Protein AF-A0A8S9BEM8-F1 (afdb_monomer_lite)

Structure (mmCIF, N/CA/C/O backbone):
data_AF-A0A8S9BEM8-F1
#
_entry.id   AF-A0A8S9BEM8-F1
#
loop_
_atom_site.group_PDB
_atom_site.id
_atom_site.type_symbol
_atom_site.label_atom_id
_atom_site.label_alt_id
_atom_site.label_comp_id
_atom_site.label_asym_id
_atom_site.label_entity_id
_atom_site.label_seq_id
_atom_site.pdbx_PDB_ins_code
_atom_site.Cartn_x
_atom_site.Cartn_y
_atom_site.Cartn_z
_atom_site.occupancy
_atom_site.B_iso_or_equiv
_atom_site.auth_seq_id
_atom_site.auth_comp_id
_atom_site.auth_asym_id
_atom_site.auth_atom_id
_atom_site.pdbx_PDB_model_num
ATOM 1 N N . MET A 1 1 ? -24.543 -3.823 23.053 1.00 35.41 1 MET A N 1
ATOM 2 C CA . MET A 1 1 ? -23.151 -3.655 22.584 1.00 35.41 1 MET A CA 1
ATOM 3 C C . MET A 1 1 ? -23.209 -3.111 21.162 1.00 35.41 1 MET A C 1
ATOM 5 O O . MET A 1 1 ? -23.702 -3.811 20.289 1.00 35.41 1 MET A O 1
ATOM 9 N N . ASN A 1 2 ? -22.839 -1.845 20.945 1.00 39.66 2 ASN A N 1
ATOM 10 C CA . ASN A 1 2 ? -22.932 -1.198 19.630 1.00 39.66 2 ASN A CA 1
ATOM 11 C C . ASN A 1 2 ? -21.765 -1.648 18.739 1.00 39.66 2 ASN A C 1
ATOM 13 O O . ASN A 1 2 ? -20.636 -1.214 18.929 1.00 39.66 2 ASN A O 1
ATOM 17 N N . LEU A 1 3 ? -22.045 -2.516 17.767 1.00 52.31 3 LEU A N 1
ATOM 18 C CA . LEU A 1 3 ? -21.058 -3.126 16.865 1.00 52.31 3 LEU A CA 1
ATOM 19 C C . LEU A 1 3 ? -20.556 -2.192 15.737 1.00 52.31 3 LEU A C 1
ATOM 21 O O . LEU A 1 3 ? -19.887 -2.652 14.814 1.00 52.31 3 LEU A O 1
ATOM 25 N N . THR A 1 4 ? -20.908 -0.902 15.745 1.00 45.72 4 THR A N 1
ATOM 26 C CA . THR A 1 4 ? -20.829 -0.063 14.532 1.00 45.72 4 THR A CA 1
ATOM 27 C C . THR A 1 4 ? -20.281 1.348 14.712 1.00 45.72 4 THR A C 1
ATOM 29 O O . THR A 1 4 ? -20.264 2.089 13.730 1.00 45.72 4 THR A O 1
ATOM 32 N N . GLN A 1 5 ? -19.735 1.727 15.871 1.00 51.41 5 GLN A N 1
ATOM 33 C CA . GLN A 1 5 ? -18.895 2.932 15.928 1.00 51.41 5 GLN A CA 1
ATOM 34 C C . GLN A 1 5 ? -17.513 2.626 15.336 1.00 51.41 5 GLN A C 1
ATOM 36 O O . GLN A 1 5 ? -16.501 2.539 16.023 1.00 51.41 5 GLN A O 1
ATOM 41 N N . LYS A 1 6 ? -17.483 2.421 14.015 1.00 60.91 6 LYS A N 1
ATOM 42 C CA . LYS A 1 6 ? -16.264 2.496 13.215 1.00 60.91 6 LYS A CA 1
ATOM 43 C C . LYS A 1 6 ? -15.760 3.922 13.410 1.00 60.91 6 LYS A C 1
ATOM 45 O O . LYS A 1 6 ? -16.421 4.846 12.939 1.00 60.91 6 LYS A O 1
ATOM 50 N N . SER A 1 7 ? -14.667 4.116 14.153 1.00 76.31 7 SER A N 1
ATOM 51 C CA . SER A 1 7 ? -14.101 5.459 14.257 1.00 76.31 7 SER A CA 1
ATOM 52 C C . SER A 1 7 ? -13.828 5.957 12.830 1.00 76.31 7 SER A C 1
ATOM 54 O O . SER A 1 7 ? -13.358 5.171 11.995 1.00 76.31 7 SER A O 1
ATOM 56 N N . PRO A 1 8 ? -14.182 7.209 12.499 1.00 85.12 8 PRO A N 1
ATOM 57 C CA . PRO A 1 8 ? -13.968 7.748 11.157 1.00 85.12 8 PRO A CA 1
ATOM 58 C C . PRO A 1 8 ? -12.495 7.631 10.740 1.00 85.12 8 PRO A C 1
ATOM 60 O O . PRO A 1 8 ? -12.207 7.315 9.591 1.00 85.12 8 PRO A O 1
ATOM 63 N N . GLU A 1 9 ? -11.579 7.747 11.704 1.00 87.44 9 GLU A N 1
ATOM 64 C CA . GLU A 1 9 ? -10.143 7.491 11.555 1.00 87.44 9 GLU A CA 1
ATOM 65 C C . GLU A 1 9 ? -9.845 6.076 11.049 1.00 87.44 9 GLU A C 1
ATOM 67 O O . GLU A 1 9 ? -9.129 5.909 10.068 1.00 87.44 9 GLU A O 1
ATOM 72 N N . ARG A 1 10 ? -10.452 5.040 11.646 1.00 91.12 10 ARG A N 1
ATOM 73 C CA . ARG A 1 10 ? -10.252 3.652 11.208 1.00 91.12 10 ARG A CA 1
ATOM 74 C C . ARG A 1 10 ? -10.773 3.436 9.790 1.00 91.12 10 ARG A C 1
ATOM 76 O O . ARG A 1 10 ? -10.164 2.700 9.020 1.00 91.12 10 ARG A O 1
ATOM 83 N N . ALA A 1 11 ? -11.916 4.031 9.450 1.00 91.88 11 ALA A N 1
ATOM 84 C CA . ALA A 1 11 ? -12.475 3.932 8.104 1.00 91.88 11 ALA A CA 1
ATOM 85 C C . ALA A 1 11 ? -11.567 4.618 7.070 1.00 91.88 11 ALA A C 1
ATOM 87 O O . ALA A 1 11 ? -11.281 4.030 6.028 1.00 91.88 11 ALA A O 1
ATOM 88 N N . PHE A 1 12 ? -11.063 5.809 7.395 1.00 94.06 12 PHE A N 1
ATOM 89 C CA . PHE A 1 12 ? -10.121 6.552 6.564 1.00 94.06 12 PHE A CA 1
ATOM 90 C C . PHE A 1 12 ? -8.793 5.805 6.387 1.00 94.06 12 PHE A C 1
ATOM 92 O O . PHE A 1 12 ? -8.347 5.603 5.259 1.00 94.06 12 PHE A O 1
ATOM 99 N N . ALA A 1 13 ? -8.195 5.317 7.476 1.00 95.06 13 ALA A N 1
ATOM 100 C CA . ALA A 1 13 ? -6.959 4.544 7.433 1.00 95.06 13 ALA A CA 1
ATOM 101 C C . ALA A 1 13 ? -7.134 3.241 6.632 1.00 95.06 13 ALA A C 1
ATOM 103 O O . ALA A 1 13 ? -6.263 2.871 5.848 1.00 95.06 13 ALA A O 1
ATOM 104 N N . LEU A 1 14 ? -8.290 2.574 6.737 1.00 96.50 14 LEU A N 1
ATOM 105 C CA . LEU A 1 14 ? -8.585 1.388 5.930 1.00 96.50 14 LEU A CA 1
ATOM 106 C C . LEU A 1 14 ? -8.702 1.726 4.439 1.00 96.50 14 LEU A C 1
ATOM 108 O O . LEU A 1 14 ? -8.157 1.008 3.604 1.00 96.50 14 LEU A O 1
ATOM 112 N N . GLN A 1 15 ? -9.381 2.822 4.098 1.00 97.56 15 GLN A N 1
ATOM 113 C CA . GLN A 1 15 ? -9.480 3.290 2.716 1.00 97.56 15 GLN A CA 1
ATOM 114 C C . GLN A 1 15 ? -8.098 3.631 2.147 1.00 97.56 15 GLN A C 1
ATOM 116 O O . GLN A 1 15 ? -7.760 3.198 1.045 1.00 97.56 15 GLN A O 1
ATOM 121 N N . LYS A 1 16 ? -7.282 4.358 2.918 1.00 97.81 16 LYS A N 1
ATOM 122 C CA . LYS A 1 16 ? -5.898 4.680 2.564 1.00 97.81 16 LYS A CA 1
ATOM 123 C C . LYS A 1 16 ? -5.071 3.413 2.347 1.00 97.81 16 LYS A C 1
ATOM 125 O O . LYS A 1 16 ? -4.366 3.320 1.349 1.00 97.81 16 LYS A O 1
ATOM 130 N N . TYR A 1 17 ? -5.196 2.420 3.229 1.00 98.31 17 TYR A N 1
ATOM 131 C CA . TYR A 1 17 ? -4.506 1.138 3.094 1.00 98.31 17 TYR A CA 1
ATO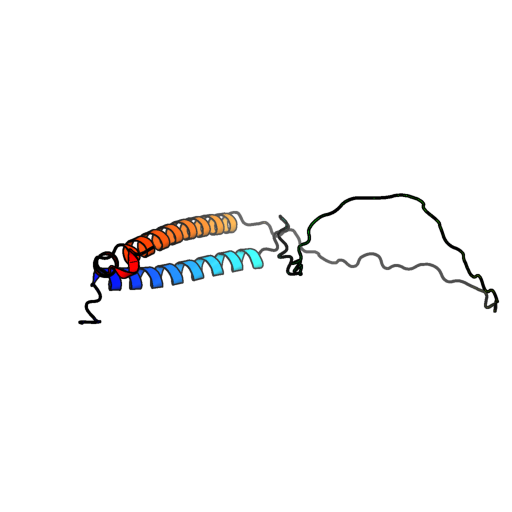M 132 C C . TYR A 1 17 ? -4.865 0.424 1.786 1.00 98.31 17 TYR A C 1
ATOM 134 O O . TYR A 1 17 ? -3.964 0.006 1.064 1.00 98.31 17 TYR A O 1
ATOM 142 N N . LEU A 1 18 ? -6.155 0.321 1.448 1.00 98.44 18 LEU A N 1
ATOM 143 C CA . LEU A 1 18 ? -6.594 -0.335 0.211 1.00 98.44 18 LEU A CA 1
ATOM 144 C C . LEU A 1 18 ? -6.043 0.366 -1.038 1.00 98.44 18 LEU A C 1
ATOM 146 O O . LEU A 1 18 ? -5.616 -0.302 -1.980 1.00 98.44 18 LEU A O 1
ATOM 150 N N . LEU A 1 19 ? -6.005 1.701 -1.030 1.00 98.56 19 LEU A N 1
ATOM 151 C CA . LEU A 1 19 ? -5.430 2.484 -2.123 1.00 98.56 19 LEU A CA 1
ATOM 152 C C . LEU A 1 19 ? -3.921 2.246 -2.260 1.00 98.56 19 LEU A C 1
ATOM 154 O O . LEU A 1 19 ? -3.441 1.949 -3.352 1.00 98.56 19 LEU A O 1
ATOM 158 N N . LEU A 1 20 ? -3.183 2.330 -1.150 1.00 98.56 20 LEU A N 1
ATOM 159 C CA . LEU A 1 20 ? -1.739 2.089 -1.135 1.00 98.56 20 LEU A CA 1
ATOM 160 C C . LEU A 1 20 ? -1.395 0.661 -1.570 1.00 98.56 20 LEU A C 1
ATOM 162 O O . LEU A 1 20 ? -0.423 0.458 -2.289 1.00 98.56 20 LEU A O 1
ATOM 166 N N . HIS A 1 21 ? -2.201 -0.326 -1.174 1.00 98.19 21 HIS A N 1
ATOM 167 C CA . HIS A 1 21 ? -2.012 -1.714 -1.585 1.00 98.19 21 HIS A CA 1
ATOM 168 C C . HIS A 1 21 ? -2.205 -1.883 -3.099 1.00 98.19 21 HIS A C 1
ATOM 170 O O . HIS A 1 21 ? -1.365 -2.485 -3.761 1.00 98.19 21 HIS A O 1
ATOM 176 N N . SER A 1 22 ? -3.235 -1.252 -3.675 1.00 98.31 22 SER A N 1
ATOM 177 C CA . SER A 1 22 ? -3.414 -1.226 -5.132 1.00 98.31 22 SER A CA 1
ATOM 178 C C . SER A 1 22 ? -2.245 -0.548 -5.856 1.00 98.31 22 SER A C 1
ATOM 180 O O . SER A 1 22 ? -1.865 -0.989 -6.941 1.00 98.31 22 SER A O 1
ATOM 182 N N . GLN A 1 23 ? -1.684 0.525 -5.290 1.00 98.00 23 GLN A N 1
ATOM 183 C CA . GLN A 1 23 ? -0.523 1.210 -5.862 1.00 98.00 23 GLN A CA 1
ATOM 184 C C . GLN A 1 23 ? 0.732 0.330 -5.807 1.00 98.00 23 GLN A C 1
ATOM 186 O O . GLN A 1 23 ? 1.463 0.241 -6.793 1.00 98.00 23 GLN A O 1
ATOM 191 N N . HIS A 1 24 ? 0.957 -0.344 -4.678 1.00 98.31 24 HIS A N 1
ATOM 192 C CA . HIS A 1 24 ? 2.041 -1.307 -4.511 1.00 98.31 24 HIS A CA 1
ATOM 193 C C . HIS A 1 24 ? 1.968 -2.410 -5.574 1.00 98.31 24 HIS A C 1
ATOM 195 O O . HIS A 1 24 ? 2.960 -2.683 -6.246 1.00 98.31 24 HIS A O 1
ATOM 201 N N . ASP A 1 25 ? 0.789 -3.000 -5.784 1.00 98.12 25 ASP A N 1
ATOM 202 C CA . ASP A 1 25 ? 0.598 -4.068 -6.769 1.00 98.12 25 ASP A CA 1
ATOM 203 C C . ASP A 1 25 ? 0.853 -3.597 -8.204 1.00 98.12 25 ASP A C 1
ATOM 205 O O . ASP A 1 25 ? 1.445 -4.328 -9.003 1.00 98.12 25 ASP A O 1
ATOM 209 N N . ALA A 1 26 ? 0.447 -2.367 -8.535 1.00 97.62 26 ALA A N 1
ATOM 210 C CA . ALA A 1 26 ? 0.712 -1.774 -9.841 1.00 97.62 26 ALA A CA 1
ATOM 211 C C . ALA A 1 26 ? 2.220 -1.586 -10.088 1.00 97.62 26 ALA A C 1
ATOM 213 O O . ALA A 1 26 ? 2.716 -2.022 -11.128 1.00 97.62 26 ALA A O 1
ATOM 214 N N . LEU A 1 27 ? 2.949 -1.014 -9.121 1.00 97.31 27 LEU A N 1
ATOM 215 C CA . LEU A 1 27 ? 4.406 -0.832 -9.195 1.00 97.31 27 LEU A CA 1
ATOM 216 C C . LEU A 1 27 ? 5.136 -2.178 -9.277 1.00 97.31 27 LEU A C 1
ATOM 218 O O . LEU A 1 27 ? 5.992 -2.375 -10.135 1.00 97.31 27 LEU A O 1
ATOM 222 N N . GLN A 1 28 ? 4.746 -3.148 -8.448 1.00 96.38 28 GLN A N 1
ATOM 223 C CA . GLN A 1 28 ? 5.342 -4.481 -8.461 1.00 96.38 28 GLN A CA 1
ATOM 224 C C . GLN A 1 28 ? 5.121 -5.185 -9.805 1.00 96.38 28 GLN A C 1
ATOM 226 O O . GLN A 1 28 ? 6.029 -5.827 -10.338 1.00 96.38 28 GLN A O 1
ATOM 231 N N . LYS A 1 29 ? 3.918 -5.066 -10.379 1.00 96.12 29 LYS A N 1
ATOM 232 C CA . LYS A 1 29 ? 3.608 -5.612 -11.703 1.00 96.12 29 LYS A CA 1
ATOM 233 C C . LYS A 1 29 ? 4.440 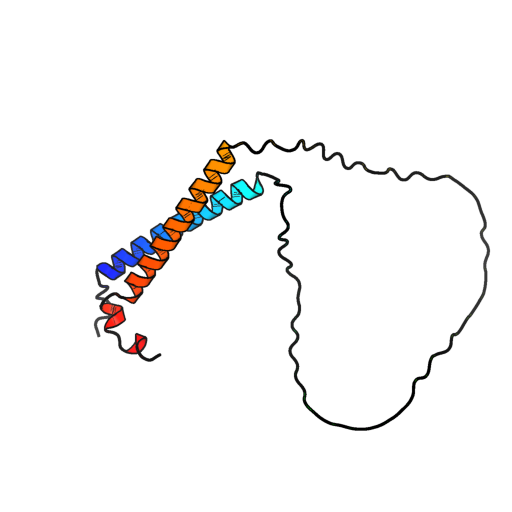-4.937 -12.792 1.00 96.12 29 LYS A C 1
ATOM 235 O O . LYS A 1 29 ? 4.886 -5.635 -13.700 1.00 96.12 29 LYS A O 1
ATOM 240 N N . HIS A 1 30 ? 4.648 -3.625 -12.703 1.00 94.25 30 HIS A N 1
ATOM 241 C CA . HIS A 1 30 ? 5.452 -2.886 -13.669 1.00 94.25 30 HIS A CA 1
ATOM 242 C C . HIS A 1 30 ? 6.925 -3.308 -13.628 1.00 94.25 30 HIS A C 1
ATOM 244 O O . HIS A 1 30 ? 7.466 -3.715 -14.653 1.00 94.25 30 HIS A O 1
ATOM 250 N N . LEU A 1 31 ? 7.527 -3.364 -12.438 1.00 94.12 31 LEU A N 1
ATOM 251 C CA . LEU A 1 31 ? 8.903 -3.837 -12.254 1.00 94.12 31 LEU A CA 1
ATOM 252 C C . LEU A 1 31 ? 9.092 -5.278 -12.755 1.00 94.12 31 LEU A C 1
ATOM 254 O O . LEU A 1 31 ? 10.046 -5.575 -13.473 1.00 94.12 31 LEU A O 1
ATOM 258 N N . ASN A 1 32 ? 8.145 -6.173 -12.455 1.00 92.50 32 ASN A N 1
ATOM 259 C CA . ASN A 1 32 ? 8.168 -7.546 -12.970 1.00 92.50 32 ASN A CA 1
ATOM 260 C C . ASN A 1 32 ? 8.037 -7.594 -14.503 1.00 92.50 32 ASN A C 1
ATOM 262 O O . ASN A 1 32 ? 8.626 -8.460 -15.153 1.00 92.50 32 ASN A O 1
ATOM 266 N N . HIS A 1 33 ? 7.258 -6.686 -15.096 1.00 90.56 33 HIS A N 1
ATOM 267 C CA . HIS A 1 33 ? 7.118 -6.589 -16.544 1.00 90.56 33 HIS A CA 1
ATOM 268 C C . HIS A 1 33 ? 8.434 -6.160 -17.196 1.00 90.56 33 HIS A C 1
ATOM 270 O O . HIS A 1 33 ? 8.906 -6.859 -18.086 1.00 90.56 33 HIS A O 1
ATOM 276 N N . ILE A 1 34 ? 9.070 -5.096 -16.701 1.00 85.75 34 ILE A N 1
ATOM 277 C CA . ILE A 1 34 ? 10.368 -4.633 -17.210 1.00 85.75 34 ILE A CA 1
ATOM 278 C C . ILE A 1 34 ? 11.439 -5.725 -17.034 1.00 85.75 34 ILE A C 1
ATOM 280 O O . ILE A 1 34 ? 12.198 -6.024 -17.954 1.00 85.75 34 ILE A O 1
ATOM 284 N N . SER A 1 35 ? 11.452 -6.408 -15.885 1.00 82.44 35 SER A N 1
ATOM 285 C CA . SER A 1 35 ? 12.400 -7.498 -15.615 1.00 82.44 35 SER A CA 1
ATOM 286 C C . SER A 1 35 ? 12.207 -8.724 -16.521 1.00 82.44 35 SER A C 1
ATOM 288 O O . SER A 1 35 ? 13.165 -9.451 -16.771 1.00 82.44 35 SER A O 1
ATOM 290 N N . THR A 1 36 ? 10.993 -8.968 -17.029 1.00 78.88 36 THR A N 1
ATOM 291 C CA . THR A 1 36 ? 10.711 -10.094 -17.940 1.00 78.88 36 THR A CA 1
ATOM 292 C C . THR A 1 36 ? 10.887 -9.740 -19.415 1.00 78.88 36 THR A C 1
ATOM 294 O O . THR A 1 36 ? 11.172 -10.633 -20.216 1.00 78.88 36 THR A O 1
ATOM 297 N N . THR A 1 37 ? 10.732 -8.469 -19.795 1.00 73.75 37 THR A N 1
ATOM 298 C CA . THR A 1 37 ? 10.926 -8.000 -21.176 1.00 73.75 37 THR A CA 1
ATOM 299 C C . THR A 1 37 ? 12.390 -7.755 -21.517 1.00 73.75 37 THR A C 1
ATOM 301 O O . THR A 1 37 ? 12.767 -7.902 -22.681 1.00 73.75 37 THR A O 1
ATOM 304 N N . ILE A 1 38 ? 13.232 -7.456 -20.526 1.00 67.56 38 ILE A N 1
ATOM 305 C CA . ILE A 1 38 ? 14.682 -7.386 -20.695 1.00 67.56 38 ILE A CA 1
ATOM 306 C C . ILE A 1 38 ? 15.260 -8.765 -20.347 1.00 67.56 38 ILE A C 1
ATOM 308 O O . ILE A 1 38 ? 15.276 -9.140 -19.176 1.00 67.56 38 ILE A O 1
ATOM 312 N N . PRO A 1 39 ? 15.755 -9.560 -21.317 1.00 56.06 39 PRO A N 1
ATOM 313 C CA . PRO A 1 39 ? 16.511 -10.768 -21.017 1.00 56.06 39 PRO A CA 1
ATOM 314 C C . PRO A 1 39 ? 17.890 -10.363 -20.484 1.00 56.06 39 PRO A C 1
ATOM 316 O O . PRO A 1 39 ? 18.902 -10.468 -21.178 1.00 56.06 39 PRO A O 1
ATOM 319 N N . THR A 1 40 ? 17.945 -9.866 -19.253 1.00 52.53 40 THR A N 1
ATOM 320 C CA . THR A 1 40 ? 19.200 -9.525 -18.600 1.00 52.53 40 THR A CA 1
ATOM 321 C C . THR A 1 40 ? 19.879 -10.831 -18.217 1.00 52.53 40 THR A C 1
ATOM 323 O O . THR A 1 40 ? 19.496 -11.519 -17.272 1.00 52.53 40 THR A O 1
ATOM 326 N N . ALA A 1 41 ? 20.905 -11.203 -18.978 1.00 52.88 41 ALA A N 1
ATOM 327 C CA . ALA A 1 41 ? 21.869 -12.217 -18.585 1.00 52.88 41 ALA A CA 1
ATOM 328 C C . ALA A 1 41 ? 22.755 -11.674 -17.450 1.00 52.88 41 ALA A C 1
ATOM 330 O O . ALA A 1 41 ? 23.960 -11.539 -17.620 1.00 52.88 41 ALA A O 1
ATOM 331 N N . VAL A 1 42 ? 22.166 -11.333 -16.302 1.00 58.06 42 VAL A N 1
ATOM 332 C CA . VAL A 1 42 ? 22.894 -11.091 -15.054 1.00 58.06 42 VAL A CA 1
ATOM 333 C C . VAL A 1 42 ? 22.108 -11.693 -13.887 1.00 58.06 42 VAL A C 1
ATOM 335 O O . VAL A 1 42 ? 20.986 -11.305 -13.588 1.00 58.06 42 VAL A O 1
ATOM 338 N N . SER A 1 43 ? 22.758 -12.662 -13.242 1.00 45.81 43 SER A N 1
ATOM 339 C CA . SER A 1 43 ? 22.560 -13.084 -11.851 1.00 45.81 43 SER A CA 1
ATOM 340 C C . SER A 1 43 ? 21.319 -13.917 -11.495 1.00 45.81 43 SER A C 1
ATOM 342 O O . SER A 1 43 ? 20.294 -13.441 -11.023 1.00 45.81 43 SER A O 1
ATOM 344 N N . ASN A 1 44 ? 21.510 -15.231 -11.632 1.00 51.94 44 ASN A N 1
ATOM 345 C CA . ASN A 1 44 ? 21.094 -16.312 -10.735 1.00 51.94 44 ASN A CA 1
ATOM 346 C C . ASN A 1 44 ? 20.174 -15.945 -9.548 1.00 51.94 44 ASN A C 1
ATOM 348 O O . ASN A 1 44 ? 20.642 -15.689 -8.442 1.00 51.94 44 ASN A O 1
ATOM 352 N N . SER A 1 45 ? 18.869 -16.141 -9.711 1.00 53.06 45 SER A N 1
ATOM 353 C CA . SER A 1 45 ? 18.050 -16.737 -8.648 1.00 53.06 45 SER A CA 1
ATOM 354 C C . SER A 1 45 ? 16.978 -17.626 -9.281 1.00 53.06 45 SER A C 1
ATOM 356 O O . SER A 1 45 ? 15.908 -17.192 -9.690 1.00 53.06 45 SER A O 1
ATOM 358 N N . SER A 1 46 ? 17.307 -18.910 -9.439 1.00 48.41 46 SER A N 1
ATOM 359 C CA . SER A 1 46 ? 16.287 -19.922 -9.727 1.00 48.41 46 SER A CA 1
ATOM 360 C C . SER A 1 46 ? 15.404 -20.094 -8.488 1.00 48.41 46 SER A C 1
ATOM 362 O O . SER A 1 46 ? 15.955 -20.263 -7.399 1.00 48.41 46 SER A O 1
ATOM 364 N N . PRO A 1 47 ? 14.066 -20.114 -8.608 1.00 52.06 47 PRO A N 1
ATOM 365 C CA . PRO A 1 47 ? 13.218 -20.592 -7.533 1.00 52.06 47 PRO A CA 1
ATOM 366 C C . PRO A 1 47 ? 13.261 -22.120 -7.578 1.00 52.06 47 PRO A C 1
ATOM 368 O O . PRO A 1 47 ? 12.497 -22.750 -8.311 1.00 52.06 47 PRO A O 1
ATOM 371 N N . ASP A 1 48 ? 14.187 -22.726 -6.835 1.00 43.31 48 ASP A N 1
ATOM 372 C CA . ASP A 1 48 ? 14.184 -24.175 -6.666 1.00 43.31 48 ASP A CA 1
ATOM 373 C C . ASP A 1 48 ? 12.943 -24.577 -5.856 1.00 43.31 48 ASP A C 1
ATOM 375 O O . ASP A 1 48 ? 12.796 -24.284 -4.668 1.00 43.31 48 ASP A O 1
ATOM 379 N N . ARG A 1 49 ? 11.988 -25.184 -6.559 1.00 55.78 49 ARG A N 1
ATOM 380 C CA . ARG A 1 49 ? 10.718 -25.688 -6.039 1.00 55.78 49 ARG A CA 1
ATOM 381 C C . ARG A 1 49 ? 10.768 -27.208 -5.911 1.00 55.78 49 ARG A C 1
ATOM 383 O O . ARG A 1 49 ? 9.857 -27.863 -6.397 1.00 55.78 49 ARG A O 1
ATOM 390 N N . HIS A 1 50 ? 11.756 -27.812 -5.250 1.00 45.97 50 HIS A N 1
ATOM 391 C CA . HIS A 1 50 ? 11.698 -29.257 -4.992 1.00 45.97 50 HIS A CA 1
ATOM 392 C C . HIS A 1 50 ? 12.188 -29.687 -3.596 1.00 45.97 50 HIS A C 1
ATOM 394 O O . HIS A 1 50 ? 13.363 -29.876 -3.339 1.00 45.97 50 HIS A O 1
ATOM 400 N N . ARG A 1 51 ? 11.192 -29.932 -2.728 1.00 50.28 51 ARG A N 1
ATOM 401 C CA . ARG A 1 51 ? 11.032 -31.087 -1.818 1.00 50.28 51 ARG A CA 1
ATOM 402 C C . ARG A 1 51 ? 12.224 -31.540 -0.959 1.00 50.28 51 ARG A C 1
ATOM 404 O O . ARG A 1 51 ? 12.963 -32.409 -1.396 1.00 50.28 51 ARG A O 1
ATOM 411 N N . HIS A 1 52 ? 12.165 -31.242 0.344 1.00 49.75 52 HIS A N 1
ATOM 412 C CA . HIS A 1 52 ? 12.527 -32.213 1.392 1.00 49.75 52 HIS A CA 1
ATOM 413 C C . HIS A 1 52 ? 11.631 -32.035 2.636 1.00 49.75 52 HIS A C 1
ATOM 415 O O . HIS A 1 52 ? 11.740 -31.015 3.313 1.00 49.75 52 HIS A O 1
ATOM 421 N N . PRO A 1 53 ? 10.746 -32.993 2.971 1.00 52.00 53 PRO A N 1
ATOM 422 C CA . PRO A 1 53 ? 10.219 -33.146 4.315 1.00 52.00 53 PRO A CA 1
ATOM 423 C C . PRO A 1 53 ? 11.064 -34.204 5.031 1.00 52.00 53 PRO A C 1
ATOM 425 O O . PRO A 1 53 ? 10.958 -35.388 4.723 1.00 52.00 53 PRO A O 1
ATOM 428 N N . SER A 1 54 ? 11.886 -33.795 5.991 1.00 44.50 54 SER A N 1
ATOM 429 C CA . SER A 1 54 ? 12.557 -34.746 6.881 1.00 44.50 54 SER A CA 1
ATOM 430 C C . SER A 1 54 ? 12.207 -34.403 8.319 1.00 44.50 54 SER A C 1
ATOM 432 O O . SER A 1 54 ? 12.909 -33.661 8.997 1.00 44.50 54 SER A O 1
ATOM 434 N N . LEU A 1 55 ? 11.073 -34.946 8.759 1.00 52.94 55 LEU A N 1
ATOM 435 C CA . LEU A 1 55 ? 10.823 -35.242 10.162 1.00 52.94 55 LEU A CA 1
ATOM 436 C C . LEU A 1 55 ? 11.373 -36.645 10.424 1.00 52.94 55 LEU A C 1
ATOM 438 O O . LEU A 1 55 ? 10.952 -37.573 9.734 1.00 52.94 55 LEU A O 1
ATOM 442 N N . SER A 1 56 ? 12.253 -36.807 11.412 1.00 41.69 56 SER A N 1
ATOM 443 C CA . SER A 1 56 ? 12.164 -37.873 12.429 1.00 41.69 56 SER A CA 1
ATOM 444 C C . SER A 1 56 ? 13.351 -37.842 13.392 1.00 41.69 56 SER A C 1
ATOM 446 O O . SER A 1 56 ? 14.499 -37.648 13.003 1.00 41.69 56 SER A O 1
ATOM 448 N N . SER A 1 57 ? 13.011 -38.039 14.659 1.00 43.50 57 SER A N 1
ATOM 449 C CA . SER A 1 57 ? 13.849 -38.042 15.856 1.00 43.50 57 SER A CA 1
ATOM 450 C C . SER A 1 57 ? 14.236 -39.471 16.265 1.00 43.50 57 SER A C 1
ATOM 452 O O . SER A 1 57 ? 13.414 -40.361 16.083 1.00 43.50 57 SER A O 1
ATOM 454 N N . SER A 1 58 ? 15.391 -39.655 16.922 1.00 42.88 58 SER A N 1
ATOM 455 C CA . SER A 1 58 ? 15.663 -40.630 18.019 1.00 42.88 58 SER A CA 1
ATOM 456 C C . SER A 1 58 ? 17.172 -40.597 18.341 1.00 42.88 58 SER A C 1
ATOM 458 O O . SER A 1 58 ? 17.974 -40.720 17.425 1.00 42.88 58 SER A O 1
ATOM 460 N N . ALA A 1 59 ? 17.646 -40.208 19.529 1.00 40.88 59 ALA A N 1
ATOM 461 C CA . ALA A 1 59 ? 17.607 -40.891 20.833 1.00 40.88 59 ALA A CA 1
ATOM 462 C C . ALA A 1 59 ? 18.540 -42.124 20.930 1.00 40.88 59 ALA A C 1
ATOM 464 O O . ALA A 1 59 ? 18.160 -43.200 20.498 1.00 40.88 59 ALA A O 1
ATOM 465 N N . GLY A 1 60 ? 19.711 -41.918 21.556 1.00 39.16 60 GLY A N 1
ATOM 466 C CA . GLY A 1 60 ? 20.319 -42.775 22.589 1.00 39.16 60 GLY A CA 1
ATOM 467 C C . GLY A 1 60 ? 20.929 -44.147 22.248 1.00 39.16 60 GLY A C 1
ATOM 468 O O . GLY A 1 60 ? 20.296 -44.988 21.625 1.00 39.16 60 GLY A O 1
ATOM 469 N N . SER A 1 61 ? 22.078 -44.386 22.892 1.00 42.09 61 SER A N 1
ATOM 470 C CA . SER A 1 61 ? 22.572 -45.660 23.445 1.00 42.09 61 SER A CA 1
ATOM 471 C C . SER A 1 61 ? 23.757 -46.341 22.750 1.00 42.09 61 SER A C 1
ATOM 473 O O . SER A 1 61 ? 23.838 -46.443 21.530 1.00 42.09 61 SER A O 1
ATOM 475 N N . ASP A 1 62 ? 24.651 -46.778 23.633 1.00 43.75 62 ASP A N 1
ATOM 476 C CA . ASP A 1 62 ? 26.016 -47.273 23.501 1.00 43.75 62 ASP A CA 1
ATOM 477 C C . ASP A 1 62 ? 26.186 -48.704 22.934 1.00 43.75 62 ASP A C 1
ATOM 479 O O . ASP A 1 62 ? 25.230 -49.470 22.822 1.00 43.75 62 ASP A O 1
ATOM 483 N N . ASP A 1 63 ? 27.469 -49.024 22.705 1.00 40.81 63 ASP A N 1
ATOM 484 C CA . ASP A 1 63 ? 28.152 -50.333 22.721 1.00 40.81 63 ASP A CA 1
ATOM 485 C C . ASP A 1 63 ? 28.322 -51.215 21.451 1.00 40.81 63 ASP A C 1
ATOM 487 O O . ASP A 1 63 ? 27.395 -51.546 20.718 1.00 40.81 63 ASP A O 1
ATOM 491 N N . ASP A 1 64 ? 29.586 -51.657 21.324 1.00 38.84 64 ASP A N 1
ATOM 492 C CA . ASP A 1 64 ? 30.129 -52.938 20.829 1.00 38.84 64 ASP A CA 1
ATOM 493 C C . ASP A 1 64 ? 30.389 -53.257 19.321 1.00 38.84 64 ASP A C 1
ATOM 495 O O . ASP A 1 64 ? 29.505 -53.499 18.507 1.00 38.84 64 ASP A O 1
ATOM 499 N N . MET A 1 65 ? 31.699 -53.337 19.016 1.00 40.12 65 MET A N 1
ATOM 500 C CA . MET A 1 65 ? 32.474 -54.355 18.265 1.00 40.12 65 MET A CA 1
ATOM 501 C C . MET A 1 65 ? 32.151 -54.807 16.806 1.00 40.12 65 MET A C 1
ATOM 503 O O . MET A 1 65 ? 31.207 -55.528 16.515 1.00 40.12 65 MET A O 1
ATOM 507 N N . CYS A 1 66 ? 33.171 -54.590 15.951 1.00 39.59 66 CYS A N 1
ATOM 508 C CA . CYS A 1 66 ? 33.819 -55.544 15.017 1.00 39.59 66 CYS A CA 1
ATOM 509 C C . CYS A 1 66 ? 33.226 -55.964 13.634 1.00 39.59 66 CYS A C 1
ATOM 511 O O . CYS A 1 66 ? 32.362 -56.824 13.521 1.00 39.59 66 CYS A O 1
ATOM 513 N N . LEU A 1 67 ? 33.991 -55.545 12.601 1.00 42.97 67 LEU A N 1
ATOM 514 C CA . LEU A 1 67 ? 34.437 -56.229 11.356 1.00 42.97 67 LEU A CA 1
ATOM 515 C C . LEU A 1 67 ? 33.743 -55.944 9.992 1.00 42.97 67 LEU A C 1
ATOM 517 O O . LEU A 1 67 ? 32.522 -55.995 9.882 1.00 42.97 67 LEU A O 1
ATOM 521 N N . PRO A 1 68 ? 34.537 -55.722 8.908 1.00 56.41 68 PRO A N 1
ATOM 522 C CA . PRO A 1 68 ? 34.062 -55.527 7.534 1.00 56.41 68 PRO A CA 1
ATOM 523 C C . PRO A 1 68 ? 34.183 -56.809 6.683 1.00 56.41 68 PRO A C 1
ATOM 525 O O . PRO A 1 68 ? 35.131 -57.577 6.844 1.00 56.41 68 PRO A O 1
ATOM 528 N N . SER A 1 69 ? 33.298 -57.023 5.702 1.00 35.84 69 SER A N 1
ATOM 529 C CA . SER A 1 69 ? 33.538 -58.022 4.646 1.00 35.84 69 SER A CA 1
ATOM 530 C C . SER A 1 69 ? 32.825 -57.689 3.330 1.00 35.84 69 SER A C 1
ATOM 532 O O . SER A 1 69 ? 31.668 -57.279 3.305 1.00 35.84 69 SER A O 1
ATOM 534 N N . SER A 1 70 ? 33.572 -57.839 2.237 1.00 48.62 70 SER A N 1
ATOM 535 C CA . SER A 1 70 ? 33.244 -57.559 0.830 1.00 48.62 70 SER A CA 1
ATOM 536 C C . SER A 1 70 ? 32.735 -58.818 0.069 1.00 48.62 70 SER A C 1
ATOM 538 O O . SER A 1 70 ? 32.727 -59.903 0.646 1.00 48.62 70 SER A O 1
ATOM 540 N N . PRO A 1 71 ? 32.290 -58.709 -1.210 1.00 62.62 71 PRO A N 1
ATOM 541 C CA . PRO A 1 71 ? 31.290 -59.587 -1.859 1.00 62.62 71 PRO A CA 1
ATOM 542 C C . PRO A 1 71 ? 31.879 -60.649 -2.822 1.00 62.62 71 PRO A C 1
ATOM 544 O O . PRO A 1 71 ? 33.078 -60.603 -3.109 1.00 62.62 71 PRO A O 1
ATOM 547 N N . PRO A 1 72 ? 31.050 -61.521 -3.456 1.00 47.88 72 PRO A N 1
ATOM 548 C CA . PRO A 1 72 ? 31.430 -62.031 -4.781 1.00 47.88 72 PRO A CA 1
ATOM 549 C C . PRO A 1 72 ? 30.324 -62.159 -5.859 1.00 47.88 72 PRO A C 1
ATOM 551 O O . PRO A 1 72 ? 29.249 -62.721 -5.677 1.00 47.88 72 PRO A O 1
ATOM 554 N N . LYS A 1 73 ? 30.723 -61.647 -7.030 1.00 49.81 73 LYS A N 1
ATOM 555 C CA . LYS A 1 73 ? 30.527 -62.029 -8.445 1.00 49.81 73 LYS A CA 1
ATOM 556 C C . LYS A 1 73 ? 29.796 -63.348 -8.770 1.00 49.81 73 LYS A C 1
ATOM 558 O O . LYS A 1 73 ? 30.225 -64.416 -8.347 1.00 49.81 73 LYS A O 1
ATOM 563 N N . VAL A 1 74 ? 28.891 -63.284 -9.757 1.00 45.91 74 VAL A N 1
ATOM 564 C CA . VAL A 1 74 ? 28.644 -64.391 -10.703 1.00 45.91 74 VAL A CA 1
ATOM 565 C C . VAL A 1 74 ? 28.718 -63.871 -12.139 1.00 45.91 74 VAL A C 1
ATOM 567 O O . VAL A 1 74 ? 27.967 -62.995 -12.557 1.00 45.91 74 VAL A O 1
ATOM 570 N N . ILE A 1 75 ? 29.670 -64.439 -12.872 1.00 47.34 75 ILE A N 1
ATOM 571 C CA . ILE A 1 75 ? 29.916 -64.293 -14.305 1.00 47.34 75 ILE A CA 1
ATOM 572 C C . ILE A 1 75 ? 29.134 -65.405 -15.016 1.00 47.34 75 ILE A C 1
ATOM 574 O O . ILE A 1 75 ? 29.268 -66.569 -14.640 1.00 47.34 75 ILE A O 1
ATOM 578 N N . ARG A 1 76 ? 28.388 -65.090 -16.083 1.00 44.59 76 ARG A N 1
ATOM 579 C CA . ARG A 1 76 ? 28.051 -66.071 -17.131 1.00 44.59 76 ARG A CA 1
ATOM 580 C C . ARG A 1 76 ? 28.217 -65.464 -18.522 1.00 44.59 76 ARG A C 1
ATOM 582 O O . ARG A 1 76 ? 27.538 -64.515 -18.896 1.00 44.59 76 ARG A O 1
ATOM 589 N N . HIS A 1 77 ? 29.152 -66.061 -19.254 1.00 40.75 77 HIS A N 1
ATOM 590 C CA . HIS A 1 77 ? 29.390 -65.922 -20.686 1.00 40.75 77 HIS A CA 1
ATOM 591 C C . HIS A 1 77 ? 28.273 -66.606 -21.498 1.00 40.75 77 HIS A C 1
ATOM 593 O O . HIS A 1 77 ? 27.759 -67.630 -21.061 1.00 40.75 77 HIS A O 1
ATOM 599 N N . HIS A 1 78 ? 27.930 -66.087 -22.684 1.00 44.91 78 HIS A N 1
ATOM 600 C CA . HIS A 1 78 ? 28.253 -66.717 -23.980 1.00 44.91 78 HIS A CA 1
ATOM 601 C C . HIS A 1 78 ? 27.694 -65.913 -25.178 1.00 44.91 78 HIS A C 1
ATOM 603 O O . HIS A 1 78 ? 26.498 -65.806 -25.410 1.00 44.91 78 HIS A O 1
ATOM 609 N N . HIS A 1 79 ? 28.649 -65.355 -25.920 1.00 45.19 79 HIS A N 1
ATOM 610 C CA . HIS A 1 79 ? 28.753 -65.060 -27.352 1.00 45.19 79 HIS A CA 1
ATOM 611 C C . HIS A 1 79 ? 27.593 -65.439 -28.298 1.00 45.19 79 HIS A C 1
ATOM 613 O O . HIS A 1 79 ? 27.294 -66.616 -28.492 1.00 45.19 79 HIS A O 1
ATOM 619 N N . ARG A 1 80 ? 27.145 -64.463 -29.102 1.00 47.72 80 ARG A N 1
ATOM 620 C CA . ARG A 1 80 ? 26.973 -64.697 -30.543 1.00 47.72 80 ARG A CA 1
ATOM 621 C C . ARG A 1 80 ? 27.341 -63.456 -31.354 1.00 47.72 80 ARG A C 1
ATOM 623 O O . ARG A 1 80 ? 26.839 -62.362 -31.127 1.00 47.72 80 ARG A O 1
ATOM 630 N N . SER A 1 81 ? 28.288 -63.683 -32.251 1.00 40.81 81 SER A N 1
ATOM 631 C CA . SER A 1 81 ? 28.958 -62.743 -33.136 1.00 40.81 81 SER A CA 1
ATOM 632 C C . SER A 1 81 ? 28.026 -62.070 -34.144 1.00 40.81 81 SER A C 1
ATOM 634 O O . SER A 1 81 ? 27.125 -62.704 -34.688 1.00 40.81 81 SER A O 1
ATOM 636 N N . GLY A 1 82 ? 28.345 -60.819 -34.465 1.00 43.47 82 GLY A N 1
ATOM 637 C CA . GLY A 1 82 ? 27.880 -60.094 -35.644 1.00 43.47 82 G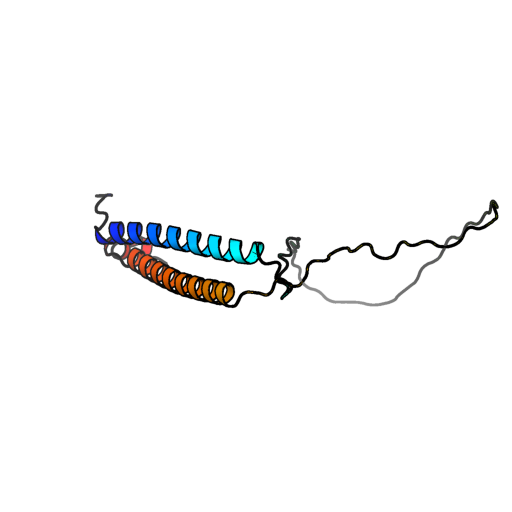LY A CA 1
ATOM 638 C C . GLY A 1 82 ? 28.756 -58.860 -35.834 1.00 43.47 82 GLY A C 1
ATOM 639 O O . GLY A 1 82 ? 28.568 -57.851 -35.165 1.00 43.47 82 GLY A O 1
ATOM 640 N N . SER A 1 83 ? 29.782 -58.984 -36.670 1.00 47.62 83 SER A N 1
ATOM 641 C CA . SER A 1 83 ? 30.868 -58.021 -36.843 1.00 47.62 83 SER A CA 1
ATOM 642 C C . SER A 1 83 ? 30.765 -57.241 -38.166 1.00 47.62 83 SER A C 1
ATOM 644 O O . SER A 1 83 ? 30.846 -57.872 -39.214 1.00 47.62 83 SER A O 1
ATOM 646 N N . ILE A 1 84 ? 30.768 -55.894 -38.044 1.00 54.59 84 ILE A N 1
ATOM 647 C CA . ILE A 1 84 ? 31.523 -54.886 -38.852 1.00 54.59 84 ILE A CA 1
ATOM 648 C C . ILE A 1 84 ? 30.916 -54.524 -40.249 1.00 54.59 84 ILE A C 1
ATOM 650 O O . ILE A 1 84 ? 30.219 -55.375 -40.790 1.00 54.59 84 ILE A O 1
ATOM 654 N N . PRO A 1 85 ? 31.156 -53.351 -40.917 1.00 50.62 85 PRO A N 1
ATOM 655 C CA . PRO A 1 85 ? 31.825 -52.070 -40.566 1.00 50.62 85 PRO A CA 1
ATOM 656 C C . PRO A 1 85 ? 31.086 -50.738 -40.940 1.00 50.62 85 PRO A C 1
ATOM 658 O O . PRO A 1 85 ? 30.272 -50.665 -41.849 1.00 50.62 85 PRO A O 1
ATOM 661 N N . THR A 1 86 ? 31.563 -49.642 -40.328 1.00 47.78 86 THR A N 1
ATOM 662 C CA . THR A 1 86 ? 31.851 -48.298 -40.907 1.00 47.78 86 THR A CA 1
ATOM 663 C C . THR A 1 86 ? 30.752 -47.436 -41.557 1.00 47.78 86 THR A C 1
ATOM 665 O O . THR A 1 86 ? 30.428 -47.596 -42.728 1.00 47.78 86 THR A O 1
ATOM 668 N N . SER A 1 87 ? 30.443 -46.310 -40.903 1.00 47.91 87 SER A N 1
ATOM 669 C CA . SER A 1 87 ? 30.594 -44.977 -41.512 1.00 47.91 87 SER A CA 1
ATOM 670 C C . SER A 1 87 ? 30.762 -43.901 -40.429 1.00 47.91 87 SER A C 1
ATOM 672 O O . SER A 1 87 ? 30.257 -44.020 -39.318 1.00 47.91 87 SER A O 1
ATOM 674 N N . ARG A 1 88 ? 31.571 -42.901 -40.768 1.00 53.41 88 ARG A N 1
ATOM 675 C CA . ARG A 1 88 ? 32.254 -41.896 -39.938 1.00 53.41 88 ARG A CA 1
ATOM 676 C C . ARG A 1 88 ? 31.326 -40.839 -39.282 1.00 53.41 88 ARG A C 1
ATOM 678 O O . ARG A 1 88 ? 30.133 -40.815 -39.560 1.00 53.41 88 ARG A O 1
ATOM 685 N N . PRO A 1 89 ? 31.873 -39.968 -38.403 1.00 54.19 89 PRO A N 1
ATOM 686 C CA . PRO A 1 89 ? 31.124 -39.177 -37.438 1.00 54.19 89 PRO A CA 1
ATOM 687 C C . PRO A 1 89 ? 30.528 -37.922 -38.070 1.00 54.19 89 PRO A C 1
ATOM 689 O O . PRO A 1 89 ? 31.241 -37.140 -38.691 1.00 54.19 89 PRO A O 1
ATOM 692 N N . GLN A 1 90 ? 29.254 -37.657 -37.806 1.00 49.59 90 GLN A N 1
ATOM 693 C CA . GLN A 1 90 ? 28.714 -36.305 -37.895 1.00 49.59 90 GLN A CA 1
ATOM 694 C C . GLN A 1 90 ? 27.827 -36.052 -36.681 1.00 49.59 90 GLN A C 1
ATOM 696 O O . GLN A 1 90 ? 26.632 -36.318 -36.680 1.00 49.59 90 GLN A O 1
ATOM 701 N N . ARG A 1 91 ? 28.443 -35.507 -35.628 1.00 58.62 91 ARG A N 1
ATOM 702 C CA . ARG A 1 91 ? 27.761 -34.513 -34.800 1.00 58.62 91 ARG A CA 1
ATOM 703 C C . ARG A 1 91 ? 27.559 -33.279 -35.683 1.00 58.62 91 ARG A C 1
ATOM 705 O O . ARG A 1 91 ? 28.567 -32.698 -36.088 1.00 58.62 91 ARG A O 1
ATOM 712 N N . PRO A 1 92 ? 26.335 -32.783 -35.893 1.00 48.81 92 PRO A N 1
ATOM 713 C CA . PRO A 1 92 ? 26.138 -31.357 -36.030 1.00 48.81 92 PRO A CA 1
ATOM 714 C C . PRO A 1 92 ? 26.287 -30.782 -34.623 1.00 48.81 92 PRO A C 1
ATOM 716 O O . PRO A 1 92 ? 25.386 -30.830 -33.786 1.00 48.81 92 PRO A O 1
ATOM 719 N N . ALA A 1 93 ? 27.495 -30.312 -34.339 1.00 52.12 93 ALA A N 1
ATOM 720 C CA . ALA A 1 93 ? 27.713 -29.352 -33.285 1.00 52.12 93 ALA A CA 1
ATOM 721 C C . ALA A 1 93 ? 26.829 -28.123 -33.569 1.00 52.12 93 ALA A C 1
ATOM 723 O O . ALA A 1 93 ? 26.870 -27.560 -34.657 1.00 52.12 93 ALA A O 1
ATOM 724 N N . MET A 1 94 ? 26.051 -27.734 -32.562 1.00 55.56 94 MET A N 1
ATOM 725 C CA . MET A 1 94 ? 25.707 -26.343 -32.266 1.00 55.56 94 MET A CA 1
ATOM 726 C C . MET A 1 94 ? 25.011 -25.564 -33.394 1.00 55.56 94 MET A C 1
ATOM 728 O O . MET A 1 94 ? 25.602 -24.701 -34.030 1.00 55.56 94 MET A O 1
ATOM 732 N N . SER A 1 95 ? 23.698 -25.753 -33.539 1.00 53.28 95 SER A N 1
ATOM 733 C CA . SER A 1 95 ? 22.833 -24.662 -34.010 1.00 53.28 95 SER A CA 1
ATOM 734 C C . SER A 1 95 ? 22.140 -24.009 -32.816 1.00 53.28 95 SER A C 1
ATOM 736 O O . SER A 1 95 ? 20.918 -23.986 -32.705 1.00 53.28 95 SER A O 1
ATOM 738 N N . THR A 1 96 ? 22.937 -23.450 -31.903 1.00 53.69 96 THR A N 1
ATOM 739 C CA . THR A 1 96 ? 22.457 -22.364 -31.046 1.00 53.69 96 THR A CA 1
ATOM 740 C C . THR A 1 96 ? 22.554 -21.092 -31.879 1.00 53.69 96 THR A C 1
ATOM 742 O O . THR A 1 96 ? 23.423 -20.256 -31.658 1.00 53.69 96 THR A O 1
ATOM 745 N N . ARG A 1 97 ? 21.668 -20.925 -32.869 1.00 50.75 97 ARG A N 1
ATOM 746 C CA . ARG A 1 97 ? 21.407 -19.593 -33.429 1.00 50.75 97 ARG A CA 1
ATOM 747 C C . ARG A 1 97 ? 20.587 -18.798 -32.414 1.00 50.75 97 ARG A C 1
ATOM 749 O O . ARG A 1 97 ? 19.429 -18.479 -32.641 1.00 50.75 97 ARG A O 1
ATOM 756 N N . ARG A 1 98 ? 21.199 -18.482 -31.272 1.00 53.69 98 ARG A N 1
ATOM 757 C CA . ARG A 1 98 ? 20.803 -17.326 -30.469 1.00 53.69 98 ARG A CA 1
ATOM 758 C C . ARG A 1 98 ? 21.648 -16.165 -30.969 1.00 53.69 98 ARG A C 1
ATOM 760 O O . ARG A 1 98 ? 22.601 -15.760 -30.321 1.00 53.69 98 ARG A O 1
ATOM 767 N N . SER A 1 99 ? 21.330 -15.659 -32.157 1.00 56.75 99 SER A N 1
ATOM 768 C CA . SER A 1 99 ? 21.726 -14.297 -32.511 1.00 56.75 99 SER A CA 1
ATOM 769 C C . SER A 1 99 ? 20.793 -13.343 -31.765 1.00 56.75 99 SER A C 1
ATOM 771 O O . SER A 1 99 ? 19.924 -12.717 -32.362 1.00 56.75 99 SER A O 1
ATOM 773 N N . SER A 1 100 ? 20.908 -13.293 -30.443 1.00 54.81 100 SER A N 1
ATOM 774 C CA . SER A 1 100 ? 20.431 -12.146 -29.684 1.00 54.81 100 SER A CA 1
ATOM 775 C C . SER A 1 100 ? 21.671 -11.315 -29.419 1.00 54.81 100 SER A C 1
ATOM 777 O O . SER A 1 100 ? 22.502 -11.689 -28.590 1.00 54.81 100 SER A O 1
ATOM 779 N N . LEU A 1 101 ? 21.8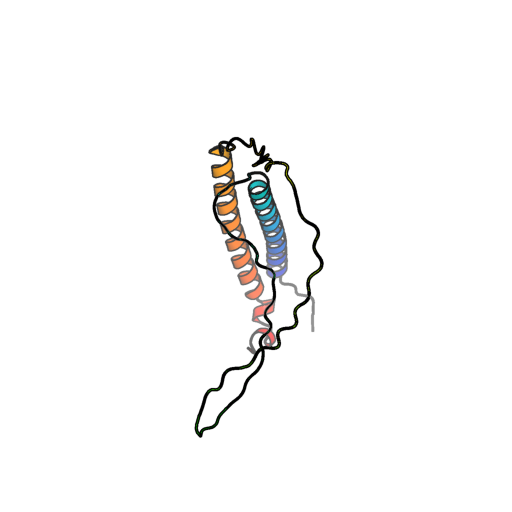31 -10.236 -30.186 1.00 54.78 101 LEU A N 1
ATOM 780 C CA . LEU A 1 101 ? 22.710 -9.148 -29.775 1.00 54.78 101 LEU A CA 1
ATOM 781 C C . LEU A 1 101 ? 22.356 -8.796 -28.320 1.00 54.78 101 LEU A C 1
ATOM 783 O O . LEU A 1 101 ? 21.170 -8.854 -27.980 1.00 54.78 101 LEU A O 1
ATOM 787 N N . PRO A 1 102 ? 23.331 -8.474 -27.455 1.00 53.28 102 PRO A N 1
ATOM 788 C CA . PRO A 1 102 ? 23.017 -7.882 -26.166 1.00 53.28 102 PRO A CA 1
ATOM 789 C C . PRO A 1 102 ? 22.166 -6.647 -26.448 1.00 53.28 102 PRO A C 1
ATOM 791 O O . PRO A 1 102 ? 22.637 -5.721 -27.111 1.00 53.28 102 PRO A O 1
ATOM 794 N N . THR A 1 103 ? 20.896 -6.664 -26.044 1.00 59.94 103 THR A N 1
ATOM 795 C CA . THR A 1 103 ? 20.079 -5.456 -26.077 1.00 59.94 103 THR A CA 1
ATOM 796 C C . THR A 1 103 ? 20.822 -4.454 -25.211 1.00 59.94 103 THR A C 1
ATOM 798 O O . THR A 1 103 ? 21.084 -4.740 -24.041 1.00 59.94 103 THR A O 1
ATOM 801 N N . VAL A 1 104 ? 21.256 -3.344 -25.807 1.00 58.84 104 VAL A N 1
ATOM 802 C CA . VAL A 1 104 ? 21.823 -2.232 -25.049 1.00 58.84 104 VAL A CA 1
ATOM 803 C C . VAL A 1 104 ? 20.746 -1.856 -24.043 1.00 58.84 104 VAL A C 1
ATOM 805 O O . VAL A 1 104 ? 19.618 -1.558 -24.427 1.00 58.84 104 VAL A O 1
ATOM 808 N N . ILE A 1 105 ? 21.052 -2.026 -22.761 1.00 63.56 105 ILE A N 1
ATOM 809 C CA . ILE A 1 105 ? 20.160 -1.585 -21.699 1.00 63.56 105 ILE A CA 1
ATOM 810 C C . ILE A 1 105 ? 20.187 -0.067 -21.802 1.00 63.56 105 ILE A C 1
ATOM 812 O O . ILE A 1 105 ? 21.223 0.544 -21.548 1.00 63.56 105 ILE A O 1
ATOM 816 N N . ASP A 1 106 ? 19.090 0.524 -22.264 1.00 73.75 106 ASP A N 1
ATOM 817 C CA . ASP A 1 106 ? 18.987 1.973 -22.325 1.00 73.75 106 ASP A CA 1
ATOM 818 C C . ASP A 1 106 ? 19.032 2.511 -20.889 1.00 73.75 106 ASP A C 1
ATOM 820 O O . ASP A 1 106 ? 18.234 2.103 -20.044 1.00 73.75 106 ASP A O 1
ATOM 824 N N . GLU A 1 107 ? 19.942 3.450 -20.614 1.00 75.69 107 GLU A N 1
ATOM 825 C CA . GLU A 1 107 ? 20.062 4.150 -19.320 1.00 75.69 107 GLU A CA 1
ATOM 826 C C . GLU A 1 107 ? 18.719 4.751 -18.864 1.00 75.69 107 GLU A C 1
ATOM 828 O O . GLU A 1 107 ? 18.431 4.847 -17.674 1.00 75.69 107 GLU A O 1
ATOM 833 N N . ASN A 1 108 ? 17.850 5.088 -19.822 1.00 77.94 108 ASN A N 1
ATOM 834 C CA . ASN A 1 108 ? 16.482 5.523 -19.566 1.00 77.94 108 ASN A CA 1
ATOM 835 C C . ASN A 1 108 ? 15.636 4.455 -18.850 1.00 77.94 108 ASN A C 1
ATOM 837 O O . ASN A 1 108 ? 14.898 4.779 -17.926 1.00 77.94 108 ASN A O 1
ATOM 841 N N . ILE A 1 109 ? 15.754 3.186 -19.253 1.00 84.38 109 ILE A N 1
ATOM 842 C CA . ILE A 1 109 ? 15.007 2.079 -18.640 1.00 84.38 109 ILE A CA 1
ATOM 843 C C . ILE A 1 109 ? 15.558 1.780 -17.243 1.00 84.38 109 ILE A C 1
ATOM 845 O O . ILE A 1 109 ? 14.802 1.471 -16.325 1.00 84.38 109 ILE A O 1
ATOM 849 N N . LEU A 1 110 ? 16.876 1.902 -17.061 1.00 84.62 110 LEU A N 1
ATOM 850 C CA . LEU A 1 110 ? 17.491 1.738 -15.747 1.00 84.62 110 LEU A CA 1
ATOM 851 C C . LEU A 1 110 ? 17.030 2.830 -14.767 1.00 84.62 110 LEU A C 1
ATOM 853 O O . LEU A 1 110 ? 16.692 2.514 -13.627 1.00 84.62 110 LEU A O 1
ATOM 857 N N . GLY A 1 111 ? 16.949 4.083 -15.225 1.00 85.75 111 GLY A N 1
ATOM 858 C CA . GLY A 1 111 ? 16.414 5.193 -14.432 1.00 85.75 111 GLY A CA 1
ATOM 859 C C . GLY A 1 111 ? 14.939 5.011 -14.057 1.00 85.75 111 GLY A C 1
ATOM 860 O O . GLY A 1 111 ? 14.558 5.285 -12.923 1.00 85.75 111 GLY A O 1
ATOM 861 N N . GLU A 1 112 ? 14.120 4.486 -14.971 1.00 88.00 112 GLU A N 1
ATOM 862 C CA . GLU A 1 112 ? 12.712 4.160 -14.699 1.00 88.00 112 GLU A CA 1
ATOM 863 C C . GLU A 1 112 ? 12.569 3.068 -13.626 1.00 88.00 112 GLU A C 1
ATOM 865 O O . GLU A 1 112 ? 11.765 3.208 -12.703 1.00 88.00 112 GLU A O 1
ATOM 870 N N . ILE A 1 113 ? 13.391 2.012 -13.693 1.00 89.69 113 ILE A N 1
ATOM 871 C CA . ILE A 1 113 ? 13.422 0.961 -12.665 1.00 89.69 113 ILE A CA 1
ATOM 872 C C . ILE A 1 113 ? 13.791 1.551 -11.299 1.00 89.69 113 ILE A C 1
ATOM 874 O O . ILE A 1 113 ? 13.115 1.266 -10.311 1.00 89.69 113 ILE A O 1
ATOM 878 N N . GLU A 1 114 ? 14.840 2.373 -11.228 1.00 92.56 114 GLU A N 1
ATOM 879 C CA . GLU A 1 114 ? 15.278 2.990 -9.971 1.00 92.56 114 GLU A CA 1
ATOM 880 C C . GLU A 1 114 ? 14.191 3.894 -9.369 1.00 92.56 114 GLU A C 1
ATOM 882 O O . GLU A 1 114 ? 13.923 3.842 -8.161 1.00 92.56 114 GLU A O 1
ATOM 887 N N . GLU A 1 115 ? 13.521 4.692 -10.203 1.00 94.38 115 GLU A N 1
ATOM 888 C CA . GLU A 1 115 ? 12.425 5.556 -9.771 1.00 94.38 115 GLU A CA 1
ATOM 889 C C . GLU A 1 115 ? 11.256 4.738 -9.205 1.00 94.38 115 GLU A C 1
ATOM 891 O O . GLU A 1 115 ? 10.7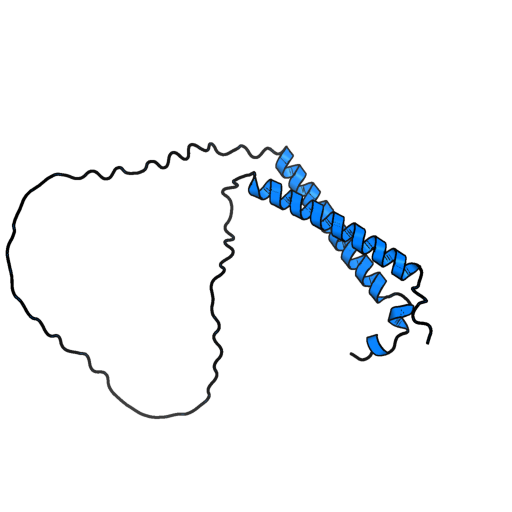32 5.046 -8.128 1.00 94.38 115 GLU A O 1
ATOM 896 N N . ASP A 1 116 ? 10.862 3.668 -9.892 1.00 94.06 116 ASP A N 1
ATOM 897 C CA . ASP A 1 116 ? 9.769 2.807 -9.455 1.00 94.06 116 ASP A CA 1
ATOM 898 C C . ASP A 1 116 ? 10.121 1.998 -8.204 1.00 94.06 116 ASP A C 1
ATOM 900 O O . ASP A 1 116 ? 9.270 1.827 -7.326 1.00 94.06 116 ASP A O 1
ATOM 904 N N . GLU A 1 117 ? 11.376 1.576 -8.039 1.00 95.12 117 GLU A N 1
ATOM 905 C CA . GLU A 1 117 ? 11.856 0.983 -6.790 1.00 95.12 117 GLU A CA 1
ATOM 906 C C . GLU A 1 117 ? 11.798 1.973 -5.622 1.00 95.12 117 GLU A C 1
ATOM 908 O O . GLU A 1 117 ? 11.414 1.608 -4.504 1.00 95.12 117 GLU A O 1
ATOM 913 N N . MET A 1 118 ? 12.175 3.231 -5.852 1.00 96.94 118 MET A N 1
ATOM 914 C CA . MET A 1 118 ? 12.082 4.284 -4.844 1.00 96.94 118 MET A CA 1
ATOM 915 C C . MET A 1 118 ? 10.622 4.548 -4.458 1.00 96.94 118 MET A C 1
ATOM 917 O O . MET A 1 118 ? 10.302 4.565 -3.265 1.00 96.94 118 MET A O 1
ATOM 921 N N . LYS A 1 119 ? 9.719 4.671 -5.439 1.00 97.44 119 LYS A N 1
ATOM 922 C CA . LYS A 1 119 ? 8.271 4.791 -5.195 1.00 97.44 119 LYS A CA 1
ATOM 923 C C . LYS A 1 119 ? 7.736 3.590 -4.421 1.00 97.44 119 LYS A C 1
ATOM 925 O O . LYS A 1 119 ? 6.959 3.760 -3.486 1.00 97.44 119 LYS A O 1
ATOM 930 N N . LEU A 1 120 ? 8.170 2.378 -4.760 1.00 97.75 120 LEU A N 1
ATOM 931 C CA . LEU A 1 120 ? 7.740 1.159 -4.078 1.00 97.75 120 LEU A CA 1
ATOM 932 C C . LEU A 1 120 ? 8.188 1.139 -2.610 1.00 97.75 120 LEU A C 1
ATOM 934 O O . LEU A 1 120 ? 7.426 0.719 -1.733 1.00 97.75 12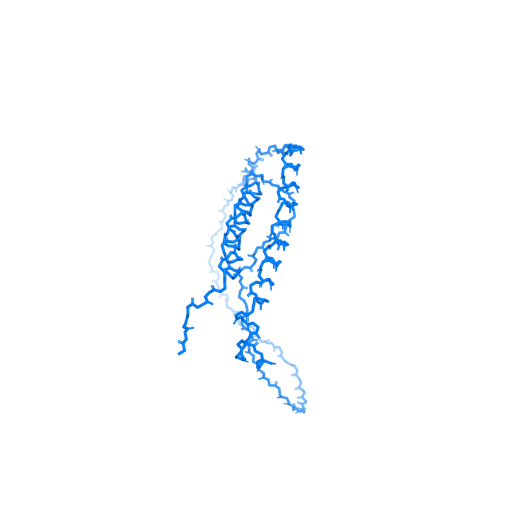0 LEU A O 1
ATOM 938 N N . LYS A 1 121 ? 9.406 1.610 -2.315 1.00 98.00 121 LYS A N 1
ATOM 939 C CA . LYS A 1 121 ? 9.906 1.766 -0.938 1.00 98.00 121 LYS A CA 1
ATOM 940 C C . LYS A 1 121 ? 9.062 2.770 -0.150 1.00 98.00 121 LYS A C 1
ATOM 942 O O . LYS A 1 121 ? 8.687 2.470 0.985 1.00 98.00 121 LYS A O 1
ATOM 947 N N . ASP A 1 122 ? 8.724 3.909 -0.752 1.00 98.38 122 ASP A N 1
ATOM 948 C CA . ASP A 1 122 ? 7.870 4.923 -0.127 1.00 98.38 122 ASP A CA 1
ATOM 949 C C . ASP A 1 122 ? 6.453 4.394 0.151 1.00 98.38 122 ASP A C 1
ATOM 951 O O . ASP A 1 122 ? 5.983 4.437 1.288 1.00 98.38 122 ASP A O 1
ATOM 955 N N . VAL A 1 123 ? 5.804 3.775 -0.840 1.00 98.38 123 VAL A N 1
ATOM 956 C CA . VAL A 1 123 ? 4.478 3.159 -0.667 1.00 98.38 123 VAL A CA 1
ATOM 957 C C . VAL A 1 123 ? 4.506 2.109 0.442 1.00 98.38 123 VAL A C 1
ATOM 959 O O . VAL A 1 123 ? 3.614 2.083 1.288 1.00 98.38 123 VAL A O 1
ATOM 962 N N . ASN A 1 124 ? 5.550 1.281 0.514 1.00 98.44 124 ASN A N 1
ATOM 963 C CA . ASN A 1 124 ? 5.710 0.309 1.596 1.00 98.44 124 ASN A CA 1
ATOM 964 C C . ASN A 1 124 ? 5.829 0.964 2.976 1.00 98.44 124 ASN A C 1
ATOM 966 O O . ASN A 1 124 ? 5.276 0.452 3.954 1.00 98.44 124 ASN A O 1
ATOM 970 N N . LEU A 1 125 ? 6.527 2.095 3.077 1.00 98.50 125 LEU A N 1
ATOM 971 C CA . LEU A 1 125 ? 6.585 2.868 4.313 1.00 98.50 125 LEU A CA 1
ATOM 972 C C . LEU A 1 125 ? 5.199 3.413 4.681 1.00 98.50 125 LEU A C 1
ATOM 974 O O . LEU A 1 125 ? 4.769 3.274 5.828 1.00 98.50 125 LEU A O 1
ATOM 978 N N . GLN A 1 126 ? 4.469 3.963 3.711 1.00 98.50 126 GLN A N 1
ATOM 979 C CA . GLN A 1 126 ? 3.111 4.458 3.923 1.00 98.50 126 GLN A CA 1
ATOM 980 C C . GLN A 1 126 ? 2.138 3.341 4.324 1.00 98.50 126 GLN A C 1
ATOM 982 O O . GLN A 1 126 ? 1.307 3.556 5.208 1.00 98.50 126 GLN A O 1
ATOM 987 N N . ILE A 1 127 ? 2.252 2.140 3.744 1.00 98.50 127 ILE A N 1
ATOM 988 C CA . ILE A 1 127 ? 1.464 0.960 4.132 1.00 98.50 127 ILE A CA 1
ATOM 989 C C . ILE A 1 127 ? 1.750 0.604 5.587 1.00 98.50 127 ILE A C 1
ATOM 991 O O . ILE A 1 127 ? 0.817 0.489 6.378 1.00 98.50 127 ILE A O 1
ATOM 995 N N . LYS A 1 128 ? 3.028 0.475 5.965 1.00 98.56 128 LYS A N 1
ATOM 996 C CA . LYS A 1 128 ? 3.427 0.162 7.347 1.00 98.56 128 LYS A CA 1
ATOM 997 C C . LYS A 1 128 ? 2.904 1.205 8.330 1.00 98.56 128 LYS A C 1
ATOM 999 O O . LYS A 1 128 ? 2.358 0.844 9.372 1.00 98.56 128 LYS A O 1
ATOM 1004 N N . SER A 1 129 ? 3.024 2.483 7.979 1.00 98.12 129 SER A N 1
ATOM 1005 C CA . SER A 1 129 ? 2.496 3.595 8.771 1.00 98.12 129 SER A CA 1
ATOM 1006 C C . SER A 1 129 ? 0.974 3.497 8.932 1.00 98.12 129 SER A C 1
ATOM 1008 O O . SER A 1 129 ? 0.466 3.506 10.049 1.00 98.12 129 SER A O 1
ATOM 1010 N N . THR A 1 130 ? 0.245 3.267 7.840 1.00 97.81 130 THR A N 1
ATOM 1011 C CA . THR A 1 130 ? -1.224 3.171 7.848 1.00 97.81 130 THR A CA 1
ATOM 1012 C C . THR A 1 130 ? -1.726 1.937 8.609 1.00 97.81 130 THR A C 1
ATOM 1014 O O . THR A 1 130 ? -2.714 2.007 9.335 1.00 97.81 130 THR A O 1
ATOM 1017 N N . LEU A 1 131 ? -1.038 0.796 8.502 1.00 97.25 131 LEU A N 1
ATOM 1018 C CA . LEU A 1 131 ? -1.337 -0.395 9.305 1.00 97.25 131 LEU A CA 1
ATOM 1019 C C . LEU A 1 131 ? -1.088 -0.143 10.794 1.00 97.25 131 LEU A C 1
ATOM 1021 O O . LEU A 1 131 ? -1.878 -0.563 11.636 1.00 97.25 131 LEU A O 1
ATOM 1025 N N . THR A 1 132 ? -0.016 0.581 11.115 1.00 96.19 132 THR A N 1
ATOM 1026 C CA . THR A 1 132 ? 0.276 0.995 12.491 1.00 96.19 132 THR A CA 1
ATOM 1027 C C . THR A 1 132 ? -0.825 1.909 13.023 1.00 96.19 132 THR A C 1
ATOM 1029 O O . THR A 1 132 ? -1.266 1.723 14.153 1.00 96.19 132 THR A O 1
ATOM 1032 N N . GLU A 1 133 ? -1.316 2.850 12.218 1.00 94.69 133 GLU A N 1
ATOM 1033 C CA . GLU A 1 133 ? -2.448 3.717 12.559 1.00 94.69 133 GLU A CA 1
ATOM 1034 C C . GLU A 1 133 ? -3.724 2.903 12.814 1.00 94.69 133 GLU A C 1
ATOM 1036 O O . GLU A 1 133 ? -4.350 3.071 13.856 1.00 94.69 133 GLU A O 1
ATOM 1041 N N . LEU A 1 134 ? -4.050 1.940 11.942 1.00 94.38 134 LEU A N 1
ATOM 1042 C CA . LEU A 1 134 ? -5.206 1.044 12.096 1.00 94.38 134 LEU A CA 1
ATOM 1043 C C . LEU A 1 134 ? -5.190 0.247 13.405 1.00 94.38 134 LEU A C 1
ATOM 1045 O O . LEU A 1 134 ? -6.241 0.042 14.015 1.00 94.38 134 LEU A O 1
ATOM 1049 N N . LEU A 1 135 ? -4.010 -0.207 13.829 1.00 91.75 135 LEU A N 1
ATOM 1050 C CA . LEU A 1 135 ? -3.823 -0.905 15.102 1.00 91.75 135 LEU A CA 1
ATOM 1051 C C . LEU A 1 135 ? -3.853 0.053 16.303 1.00 91.75 135 LEU A C 1
ATOM 1053 O O . LEU A 1 135 ? -4.178 -0.361 17.414 1.00 91.75 135 LEU A O 1
ATOM 1057 N N . ASN A 1 136 ? -3.544 1.332 16.083 1.00 90.44 136 ASN A N 1
ATOM 1058 C CA . ASN A 1 136 ? -3.508 2.373 17.107 1.00 90.44 136 ASN A CA 1
ATOM 1059 C C . ASN A 1 136 ? -4.770 3.249 17.170 1.00 90.44 136 ASN A C 1
ATOM 1061 O O . ASN A 1 136 ? -4.797 4.193 17.956 1.00 90.44 136 ASN A O 1
ATOM 1065 N N . CYS A 1 137 ? -5.830 2.954 16.417 1.00 90.12 137 CYS A N 1
ATOM 1066 C CA . CYS A 1 137 ? -7.096 3.668 16.575 1.00 90.12 137 CYS A CA 1
ATOM 1067 C C . CYS A 1 137 ? -7.737 3.374 17.944 1.00 90.12 137 CYS A C 1
ATOM 1069 O O . CYS A 1 137 ? -7.662 2.250 18.450 1.00 90.12 137 CYS A O 1
ATOM 1071 N N . GLU A 1 138 ? -8.468 4.346 18.498 1.00 87.19 138 GLU A N 1
ATOM 1072 C CA . GLU A 1 138 ? -9.114 4.234 19.818 1.00 87.19 138 GLU A CA 1
ATOM 1073 C C . GLU A 1 138 ? -10.017 2.995 19.938 1.00 87.19 138 GLU A C 1
ATOM 1075 O O . GLU A 1 138 ? -9.992 2.288 20.940 1.00 87.19 138 GLU A O 1
ATOM 1080 N N . SER A 1 139 ? -10.755 2.660 18.874 1.00 85.56 139 SER A N 1
ATOM 1081 C CA . SER A 1 139 ? -11.623 1.469 18.836 1.00 85.56 139 SER A CA 1
ATOM 1082 C C . SER A 1 139 ? -10.885 0.136 19.035 1.00 85.56 139 SER A C 1
ATOM 1084 O O . SER A 1 139 ? -11.460 -0.794 19.589 1.00 85.56 139 SER A O 1
ATOM 1086 N N . VAL A 1 140 ? -9.625 0.036 18.600 1.00 87.94 140 VAL A N 1
ATOM 1087 C CA . VAL A 1 140 ? -8.793 -1.167 18.776 1.00 87.94 140 VAL A CA 1
ATOM 1088 C C . VAL A 1 140 ? -8.070 -1.106 20.118 1.00 87.94 140 VAL A C 1
ATOM 1090 O O . VAL A 1 140 ? -8.025 -2.093 20.846 1.00 87.94 140 VAL A O 1
ATOM 1093 N N . ARG A 1 141 ? -7.561 0.074 20.492 1.00 87.62 141 ARG A N 1
ATOM 1094 C CA . ARG A 1 141 ? -6.856 0.296 21.763 1.00 87.62 141 ARG A CA 1
ATOM 1095 C C . ARG A 1 141 ? -7.750 0.122 22.988 1.00 87.62 141 ARG A C 1
ATOM 1097 O O . ARG A 1 141 ? -7.234 -0.261 24.035 1.00 87.62 141 ARG A O 1
ATOM 1104 N N . SER A 1 142 ? -9.038 0.427 22.902 1.00 85.94 142 SER A N 1
ATOM 1105 C CA . SER A 1 142 ? -9.982 0.295 24.021 1.00 85.94 142 SER A CA 1
ATOM 1106 C C . SER A 1 142 ? -10.531 -1.127 24.192 1.00 85.94 142 SER A C 1
ATOM 1108 O O . SER A 1 142 ? -11.072 -1.451 25.249 1.00 85.94 142 SER A O 1
ATOM 1110 N N . ASP A 1 143 ? -10.363 -2.007 23.200 1.00 87.81 143 ASP A N 1
ATOM 1111 C CA . ASP A 1 143 ? -10.829 -3.391 23.274 1.00 87.81 143 ASP A CA 1
ATOM 1112 C C . ASP A 1 143 ? -9.788 -4.281 23.978 1.00 87.81 143 ASP A C 1
ATOM 1114 O O . ASP A 1 143 ? -8.704 -4.572 23.465 1.00 87.81 143 ASP A O 1
ATOM 1118 N N . ASN A 1 144 ? -10.144 -4.731 25.186 1.00 85.75 144 ASN A N 1
ATOM 1119 C CA . ASN A 1 144 ? -9.280 -5.526 26.060 1.00 85.75 144 ASN A CA 1
ATOM 1120 C C . ASN A 1 144 ? -8.829 -6.857 25.430 1.00 85.75 144 ASN A C 1
ATOM 1122 O O . ASN A 1 144 ? -7.784 -7.385 25.808 1.00 85.75 144 ASN A O 1
ATOM 1126 N N . ARG A 1 145 ? -9.574 -7.386 24.448 1.00 88.12 145 ARG A N 1
ATOM 1127 C CA . ARG A 1 145 ? -9.224 -8.633 23.748 1.00 88.12 145 ARG A CA 1
ATOM 1128 C C . ARG A 1 145 ? -7.943 -8.503 22.927 1.00 88.12 145 ARG A C 1
ATOM 1130 O O . ARG A 1 145 ? -7.228 -9.483 22.767 1.00 88.12 145 ARG A O 1
ATOM 1137 N N . TYR A 1 146 ? -7.630 -7.305 22.429 1.00 84.50 146 TYR A N 1
ATOM 1138 C CA . TYR A 1 146 ? -6.390 -7.050 21.684 1.00 84.50 146 TYR A CA 1
ATOM 1139 C C . TYR A 1 146 ? -5.182 -6.785 22.596 1.00 84.50 146 TYR A C 1
ATOM 1141 O O . TYR A 1 146 ? -4.069 -6.621 22.103 1.00 84.50 146 TYR A O 1
ATOM 1149 N N . ARG A 1 147 ? -5.381 -6.739 23.920 1.00 81.62 147 ARG A N 1
ATOM 1150 C CA . ARG A 1 147 ? -4.336 -6.461 24.921 1.00 81.62 147 ARG A CA 1
ATOM 1151 C C . ARG A 1 147 ? -3.892 -7.688 25.713 1.00 81.62 147 ARG A C 1
ATOM 1153 O O . ARG A 1 147 ? -3.007 -7.563 26.547 1.00 81.62 147 ARG A O 1
ATOM 1160 N N . THR A 1 148 ? -4.525 -8.839 25.504 1.00 78.12 148 THR A N 1
ATOM 1161 C CA . THR A 1 148 ? -4.345 -10.034 26.345 1.00 78.12 148 THR A CA 1
ATOM 1162 C C . THR A 1 148 ? -3.253 -10.995 25.848 1.00 78.12 148 THR A C 1
ATOM 1164 O O . THR A 1 148 ? -3.323 -12.184 26.146 1.00 78.12 148 THR A O 1
ATOM 1167 N N . TRP A 1 149 ? -2.278 -10.510 25.077 1.00 66.81 149 TRP A N 1
ATOM 1168 C CA . TRP A 1 149 ? -1.193 -11.323 24.515 1.00 66.81 149 TRP A CA 1
ATOM 1169 C C . TRP A 1 149 ? 0.078 -11.284 25.364 1.00 66.81 149 TRP A C 1
ATOM 1171 O O . TRP A 1 149 ? 0.328 -10.243 26.012 1.00 66.81 149 TRP A O 1
#

Secondary structure (DSSP, 8-state):
--TT---HHHHHHHHHHHHHHHHHHHHHHHHHHHHHHS--------------------------------------------------------------------HHHHHHHHHHHHHHHHHHHHHHHHHHHHHHSHHHHT-GGGG--

Sequence (149 aa):
MNLTQKSPERAFALQKYLLLHSQHDALQKHLNHISTTIPTAVSNSSPDRHRHPSLSSSAGSDDDMCLPSSPPKVIRHHHRSGSIPTSRPQRPAMSTRRSSLPTVIDENILGEIEEDEMKLKDVNLQIKSTLTELLNCESVRSDNRYRTW

Radius of gyration: 33.22 Å; chains: 1; bounding box: 58×74×68 Å

Foldseek 3Di:
DDPDPCPVLLVVLVVLLVVLVVVLVVLVVVLVVLVVVQPPPDDDDDPPPDDDDDDDDDDDDDDDDDDDDDDDDDDDDDDDDDDDDDDDDDDPPDPPPPPPDNPPPPVVSVVVSVVSVVVSVVSVVSNVVSVVSSCVDPVNVVDCVNVPD

pLDDT: mean 70.48, std 22.18, range [35.41, 98.56]